Protein AF-A0A382EKQ4-F1 (afdb_monomer)

Organism: NCBI:txid408172

pLDDT: mean 81.51, std 21.03, range [39.75, 98.31]

Sequence (77 aa):
MSFKLHSLVAVLLLTGCGDSTTAPPTPPTPPTPVATSVTVSPTSLLFASLGDSQQLSATVKDQNGATMASATVTWTT

Foldseek 3Di:
DDDDDDDDDDDDDPPDPPPVPPDDPDPDDDDDWDFDDKDKPDPDDDDPDPPDDDDMDMWTATPVRDTDPPDDDDDDD

Solvent-accessible surface area (backbone atoms only — not comparable to full-atom values): 5819 Å² total; per-residue (Å²): 135,87,83,79,85,81,79,83,90,81,83,85,82,80,83,71,83,75,77,89,73,76,72,76,83,73,79,81,80,77,79,80,86,44,87,64,48,75,49,67,38,68,90,73,87,87,71,95,55,92,86,63,82,82,81,76,47,78,49,41,20,24,80,84,68,48,74,44,87,83,65,86,83,88,88,85,134

Secondary structure (DSSP, 8-state):
----------------------PPPPPPPPPPP-EEEEEEE-SS----STT-----EEEEEETTS-B-TT-------

Mean predicted aligned error: 14.16 Å

Radius of gyration: 36.32 Å; Cα contacts (8 Å, |Δi|>4): 51; chains: 1; bounding box: 93×20×90 Å

Structure (mmCIF, N/CA/C/O backbone):
data_AF-A0A382EKQ4-F1
#
_entry.id   AF-A0A382EKQ4-F1
#
loop_
_atom_site.group_PDB
_atom_site.id
_atom_site.type_symbol
_atom_site.label_atom_id
_atom_site.label_alt_id
_atom_site.label_comp_id
_atom_site.label_asym_id
_atom_site.label_entity_id
_atom_site.label_seq_id
_atom_site.pdbx_PDB_ins_code
_atom_site.Cartn_x
_atom_site.Cartn_y
_atom_site.Cartn_z
_atom_site.occupancy
_atom_site.B_iso_or_equiv
_atom_site.auth_seq_id
_atom_site.auth_comp_id
_atom_site.auth_asym_id
_atom_site.auth_atom_id
_atom_site.pdbx_PDB_model_num
ATOM 1 N N . MET A 1 1 ? 77.700 2.302 -66.415 1.00 39.75 1 MET A N 1
ATOM 2 C CA . MET A 1 1 ? 76.340 2.730 -66.810 1.00 39.75 1 MET A CA 1
ATOM 3 C C . MET A 1 1 ? 75.370 2.261 -65.738 1.00 39.75 1 MET A C 1
ATOM 5 O O . MET A 1 1 ? 75.183 1.063 -65.579 1.00 39.75 1 MET A O 1
ATOM 9 N N . SER A 1 2 ? 74.867 3.192 -64.932 1.00 40.12 2 SER A N 1
ATOM 10 C CA . SER A 1 2 ? 74.050 2.930 -63.742 1.00 40.12 2 SER A CA 1
ATOM 11 C C . SER A 1 2 ? 72.591 2.667 -64.128 1.00 40.12 2 SER A C 1
ATOM 13 O O . SER A 1 2 ? 71.914 3.582 -64.595 1.00 40.12 2 SER A O 1
ATOM 15 N N . PHE A 1 3 ? 72.095 1.443 -63.929 1.00 41.62 3 PHE A N 1
ATOM 16 C CA . PHE A 1 3 ? 70.684 1.112 -64.149 1.00 41.62 3 PHE A CA 1
ATOM 17 C C . PHE A 1 3 ? 69.880 1.407 -62.880 1.00 41.62 3 PHE A C 1
ATOM 19 O O 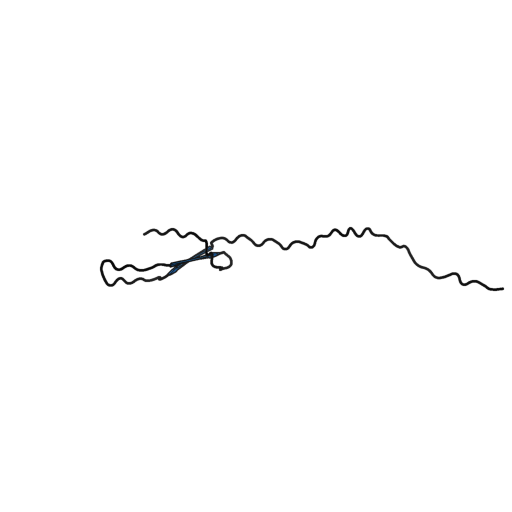. PHE A 1 3 ? 70.027 0.746 -61.855 1.00 41.62 3 PHE A O 1
ATOM 26 N N . LYS A 1 4 ? 69.085 2.482 -62.943 1.00 44.72 4 LYS A N 1
ATOM 27 C CA . LYS A 1 4 ? 68.266 2.986 -61.838 1.00 44.72 4 LYS A CA 1
ATOM 28 C C . LYS A 1 4 ? 67.130 2.012 -61.494 1.00 44.72 4 LYS A C 1
ATOM 30 O O . LYS A 1 4 ? 66.310 1.672 -62.344 1.00 44.72 4 LYS A O 1
ATOM 35 N N . LEU A 1 5 ? 67.087 1.664 -60.211 1.00 44.69 5 LEU A N 1
ATOM 36 C CA . LEU A 1 5 ? 66.024 1.001 -59.462 1.00 44.69 5 LEU A CA 1
ATOM 37 C C . LEU A 1 5 ? 64.725 1.833 -59.516 1.00 44.69 5 LEU A C 1
ATOM 39 O O . LEU A 1 5 ? 64.636 2.861 -58.851 1.00 44.69 5 LEU A O 1
ATOM 43 N N . HIS A 1 6 ? 63.725 1.411 -60.296 1.00 40.88 6 HIS A N 1
ATOM 44 C CA . HIS A 1 6 ? 62.391 2.033 -60.309 1.00 40.88 6 HIS A CA 1
ATOM 45 C C . HIS A 1 6 ? 61.371 1.112 -59.628 1.00 40.88 6 HIS A C 1
ATOM 47 O O . HIS A 1 6 ? 60.757 0.246 -60.239 1.00 40.88 6 HIS A O 1
ATOM 53 N N . SER A 1 7 ? 61.318 1.310 -58.312 1.00 44.66 7 SER A N 1
ATOM 54 C CA . SER A 1 7 ? 60.283 1.011 -57.318 1.00 44.66 7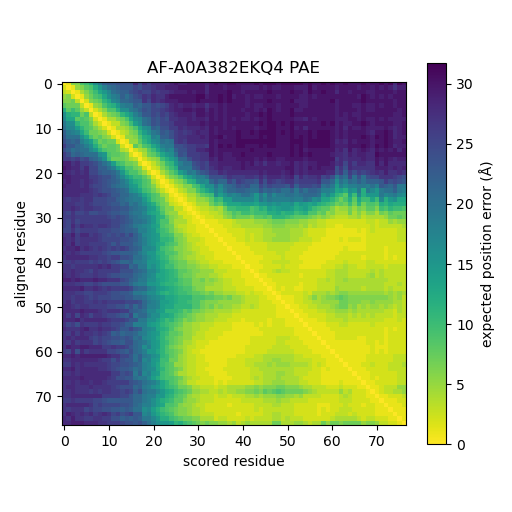 SER A CA 1
ATOM 55 C C . SER A 1 7 ? 58.983 0.305 -57.759 1.00 44.66 7 SER A C 1
ATOM 57 O O . SER A 1 7 ? 58.153 0.868 -58.463 1.00 44.66 7 SER A O 1
ATOM 59 N N . LEU A 1 8 ? 58.823 -0.911 -57.223 1.00 48.28 8 LEU A N 1
ATOM 60 C CA . LEU A 1 8 ? 57.660 -1.536 -56.565 1.00 48.28 8 LEU A CA 1
ATOM 61 C C . LEU A 1 8 ? 56.244 -0.901 -56.697 1.00 48.28 8 LEU A C 1
ATOM 63 O O . LEU A 1 8 ? 56.013 0.254 -56.356 1.00 48.28 8 LEU A O 1
ATOM 67 N N . VAL A 1 9 ? 55.303 -1.775 -57.071 1.00 49.94 9 VAL A N 1
ATOM 68 C CA . VAL A 1 9 ? 53.822 -1.775 -56.990 1.00 49.94 9 VAL A CA 1
ATOM 69 C C . VAL A 1 9 ? 53.197 -1.133 -55.730 1.00 49.94 9 VAL A C 1
ATOM 71 O O . VAL A 1 9 ? 53.701 -1.371 -54.640 1.00 49.94 9 VAL A O 1
ATOM 74 N N . ALA A 1 10 ? 52.034 -0.464 -55.873 1.00 42.56 10 ALA A N 1
ATOM 75 C CA . ALA A 1 10 ? 50.812 -0.592 -55.028 1.00 42.56 10 ALA A CA 1
ATOM 76 C C . ALA A 1 10 ? 49.766 0.476 -55.437 1.00 42.56 10 ALA A C 1
ATOM 78 O O . ALA A 1 10 ? 50.008 1.668 -55.309 1.00 42.56 10 ALA A O 1
ATOM 79 N N . VAL A 1 11 ? 48.720 0.111 -56.186 1.00 52.91 11 VAL A N 1
ATOM 80 C CA . VAL A 1 11 ? 47.363 -0.252 -55.715 1.00 52.91 11 VAL A CA 1
ATOM 81 C C . VAL A 1 11 ? 46.557 0.932 -55.148 1.00 52.91 11 VAL A C 1
ATOM 83 O O . VAL A 1 11 ? 46.863 1.514 -54.117 1.00 52.91 11 VAL A O 1
ATOM 86 N N . LEU A 1 12 ? 45.498 1.222 -55.907 1.00 44.75 12 LEU A N 1
ATOM 87 C CA . LEU A 1 12 ? 44.360 2.126 -55.744 1.00 44.75 12 LEU A CA 1
ATOM 88 C C . LEU A 1 12 ? 43.978 2.480 -54.287 1.00 44.75 12 LEU A C 1
ATOM 90 O O . LEU A 1 12 ? 43.466 1.640 -53.549 1.00 44.75 12 LEU A O 1
ATOM 94 N N . LEU A 1 13 ? 44.124 3.753 -53.903 1.00 51.91 13 LEU A N 1
ATOM 95 C CA . LEU A 1 13 ? 43.494 4.296 -52.696 1.00 51.91 13 LEU A CA 1
ATOM 96 C C . LEU A 1 13 ? 42.052 4.694 -53.033 1.00 51.91 13 LEU A C 1
ATOM 98 O O . LEU A 1 13 ? 41.805 5.777 -53.560 1.00 51.91 13 LEU A O 1
ATOM 102 N N . LEU A 1 14 ? 41.094 3.807 -52.742 1.00 50.16 14 LEU A N 1
ATOM 103 C CA . LEU A 1 14 ? 39.689 4.199 -52.648 1.00 50.16 14 LEU A CA 1
ATOM 104 C C . LEU A 1 14 ? 39.540 5.146 -51.451 1.00 50.16 14 LEU A C 1
ATOM 106 O O . LEU A 1 14 ? 39.495 4.708 -50.302 1.00 50.16 14 LEU A O 1
ATOM 110 N N . THR A 1 15 ? 39.449 6.446 -51.713 1.00 59.16 15 THR A N 1
ATOM 111 C CA . THR A 1 15 ? 38.971 7.433 -50.741 1.00 59.16 15 THR A CA 1
ATOM 112 C C . THR A 1 15 ? 37.472 7.225 -50.544 1.00 59.16 15 THR A C 1
ATOM 114 O O . THR A 1 15 ? 36.646 7.878 -51.179 1.00 59.16 15 THR A O 1
ATOM 117 N N . GLY A 1 16 ? 37.121 6.248 -49.709 1.00 51.38 16 GLY A N 1
ATOM 118 C CA . GLY A 1 16 ? 35.769 6.093 -49.194 1.00 51.38 16 GLY A CA 1
ATOM 119 C C . GLY A 1 16 ? 35.449 7.259 -48.263 1.00 51.38 16 GLY A C 1
ATOM 120 O O . GLY A 1 16 ? 36.202 7.527 -47.327 1.00 51.38 16 GLY A O 1
ATOM 121 N N . CYS A 1 17 ? 34.349 7.957 -48.543 1.00 60.00 17 CYS A N 1
ATOM 122 C CA . CYS A 1 17 ? 33.759 8.944 -47.649 1.00 60.00 17 CYS A CA 1
ATOM 123 C C . CYS A 1 17 ? 33.379 8.226 -46.351 1.00 60.00 17 CYS A C 1
ATOM 125 O O . CYS A 1 17 ? 32.409 7.474 -46.304 1.00 60.00 17 CYS A O 1
ATOM 127 N N . GLY A 1 18 ? 34.194 8.380 -45.310 1.00 53.25 18 GLY A N 1
ATOM 128 C CA . GLY A 1 18 ? 33.782 8.023 -43.965 1.00 53.25 18 GLY A CA 1
ATOM 129 C C . GLY A 1 18 ? 32.828 9.102 -43.487 1.00 53.25 18 GLY A C 1
ATOM 130 O O . GLY A 1 18 ? 33.279 10.050 -42.844 1.00 53.25 18 GLY A O 1
ATOM 131 N N . ASP A 1 19 ? 31.543 8.984 -43.831 1.00 52.28 19 ASP A N 1
ATOM 132 C CA . ASP A 1 19 ? 30.475 9.789 -43.238 1.00 52.28 19 ASP A CA 1
ATOM 133 C C . ASP A 1 19 ? 30.488 9.527 -41.728 1.00 52.28 19 ASP A C 1
ATOM 135 O O . ASP A 1 19 ? 29.885 8.592 -41.199 1.00 52.28 19 ASP A O 1
ATOM 139 N N . SER A 1 20 ? 31.279 10.329 -41.021 1.00 60.75 20 SER A N 1
ATOM 140 C CA . SER A 1 20 ? 31.536 10.221 -39.588 1.00 60.75 20 SER A CA 1
ATOM 141 C C . SER A 1 20 ? 30.370 10.837 -38.822 1.00 60.75 20 SER A C 1
ATOM 143 O O . SER A 1 20 ? 30.530 11.752 -38.021 1.00 60.75 20 SER A O 1
ATOM 145 N N . THR A 1 21 ? 29.161 10.374 -39.122 1.00 59.31 21 THR A N 1
ATOM 146 C CA . THR A 1 21 ? 27.919 10.842 -38.502 1.00 59.31 21 THR A CA 1
ATOM 147 C C . THR A 1 21 ? 27.028 9.660 -38.153 1.00 59.31 21 THR A C 1
ATOM 149 O O . THR A 1 21 ? 25.817 9.698 -38.322 1.00 59.31 21 THR A O 1
ATOM 152 N N . THR A 1 22 ? 27.616 8.582 -37.636 1.00 63.69 22 THR A N 1
ATOM 153 C CA . THR A 1 22 ? 26.825 7.586 -36.911 1.00 63.69 22 THR A CA 1
ATOM 154 C C . THR A 1 22 ? 26.855 7.982 -35.444 1.00 63.69 22 THR A C 1
ATOM 156 O O . THR A 1 22 ? 27.787 7.644 -34.715 1.00 63.69 22 THR A O 1
ATOM 159 N N . ALA A 1 23 ? 25.865 8.770 -35.019 1.00 69.25 23 ALA A N 1
ATOM 160 C CA . ALA A 1 23 ? 25.590 8.922 -33.597 1.00 69.25 23 ALA A CA 1
ATOM 161 C C . ALA A 1 23 ? 25.439 7.513 -32.987 1.00 69.25 23 ALA A C 1
ATOM 163 O O . ALA A 1 23 ? 24.817 6.656 -33.625 1.00 69.25 23 ALA A O 1
ATOM 164 N N . PRO A 1 24 ? 26.008 7.236 -31.799 1.00 76.00 24 PRO A N 1
ATOM 165 C CA . PRO A 1 24 ? 25.815 5.951 -31.141 1.00 76.00 24 PRO A CA 1
ATOM 166 C C . PRO A 1 24 ? 24.317 5.632 -31.050 1.00 76.00 24 PRO A C 1
ATOM 168 O O . PRO A 1 24 ? 23.539 6.546 -30.750 1.00 76.00 24 PRO A O 1
ATOM 171 N N . PRO A 1 25 ? 23.892 4.377 -31.297 1.00 76.62 25 PRO A N 1
ATOM 172 C CA . PRO A 1 25 ? 22.492 4.011 -31.148 1.00 76.62 25 PRO A CA 1
ATOM 173 C C . PRO A 1 25 ? 22.042 4.380 -29.735 1.00 76.62 25 PRO A C 1
ATOM 175 O O . PRO A 1 25 ? 22.656 3.978 -28.744 1.00 76.62 25 PRO A O 1
ATOM 178 N N . THR A 1 26 ? 21.002 5.204 -29.642 1.00 81.25 26 THR A N 1
ATOM 179 C CA . THR A 1 26 ? 20.454 5.612 -28.352 1.00 81.25 26 THR A CA 1
ATOM 180 C C . THR A 1 26 ? 19.809 4.386 -27.700 1.00 81.25 26 THR A C 1
ATOM 182 O O . THR A 1 26 ? 19.076 3.667 -28.387 1.00 81.25 26 THR A O 1
ATOM 185 N N . PRO A 1 27 ? 20.067 4.102 -26.409 1.00 83.75 27 PRO A N 1
ATOM 186 C CA . PRO A 1 27 ? 19.400 3.007 -25.719 1.00 83.75 27 PRO A CA 1
ATOM 187 C C . PRO A 1 27 ? 17.875 3.156 -25.802 1.00 83.75 27 PRO A C 1
ATOM 189 O O . PRO A 1 27 ? 17.376 4.285 -25.738 1.00 83.75 27 PRO A O 1
ATOM 192 N N . PRO A 1 28 ? 17.124 2.047 -25.924 1.00 86.75 28 PRO A N 1
ATOM 193 C CA . PRO A 1 28 ? 15.671 2.111 -25.932 1.00 86.75 28 PRO A CA 1
ATOM 194 C C . PRO A 1 28 ? 15.163 2.735 -24.629 1.00 86.75 28 PRO A C 1
ATOM 196 O O . PRO A 1 28 ? 15.675 2.450 -23.544 1.00 86.75 28 PRO A O 1
ATOM 199 N N . THR A 1 29 ? 14.143 3.586 -24.734 1.00 88.88 29 THR A N 1
ATOM 200 C CA . THR A 1 29 ? 13.482 4.167 -23.564 1.00 88.88 29 THR A CA 1
ATOM 201 C C . THR A 1 29 ? 12.760 3.060 -22.785 1.00 88.88 29 THR A C 1
ATOM 203 O O . THR A 1 29 ? 11.983 2.316 -23.389 1.00 88.88 29 THR A O 1
ATOM 206 N N . PRO A 1 30 ? 12.984 2.930 -21.464 1.00 87.12 30 PRO A N 1
ATOM 207 C CA . PRO A 1 30 ? 12.222 2.001 -20.640 1.00 87.12 30 PRO A CA 1
ATOM 208 C C . PRO A 1 30 ? 10.721 2.318 -20.682 1.00 87.12 30 PRO A C 1
ATOM 210 O O . PRO A 1 30 ? 10.348 3.488 -20.806 1.00 87.12 30 PRO A O 1
ATOM 213 N N . PRO A 1 31 ? 9.846 1.307 -20.553 1.00 90.19 31 PRO A N 1
ATOM 214 C CA . PRO A 1 31 ? 8.412 1.546 -20.479 1.00 90.19 31 PRO A CA 1
ATOM 215 C C . PRO A 1 31 ? 8.067 2.395 -19.251 1.00 90.19 31 PRO A C 1
ATOM 217 O O . PRO A 1 31 ? 8.707 2.300 -18.202 1.00 90.19 31 PRO A O 1
ATO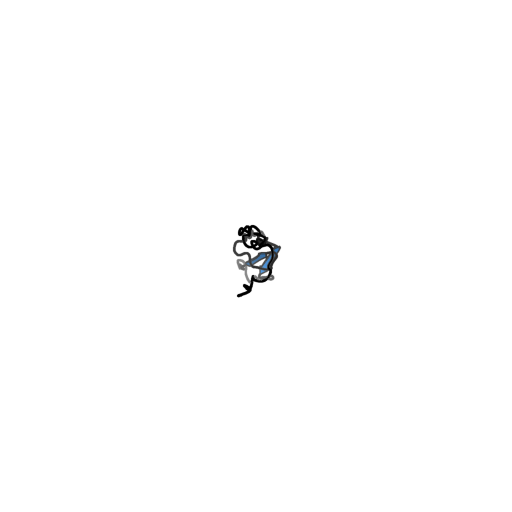M 220 N N . THR A 1 32 ? 7.021 3.208 -19.370 1.00 94.38 32 THR A N 1
ATOM 221 C CA . THR A 1 32 ? 6.471 3.956 -18.236 1.00 94.38 32 THR A CA 1
ATOM 222 C C . THR A 1 32 ? 5.905 2.985 -17.192 1.00 94.38 32 THR A C 1
ATOM 224 O O . THR A 1 32 ? 5.130 2.108 -17.577 1.00 94.38 32 THR A O 1
ATOM 227 N N . PRO A 1 33 ? 6.229 3.131 -15.895 1.00 95.00 33 PRO A N 1
ATOM 228 C CA . PRO A 1 33 ? 5.648 2.308 -14.836 1.00 95.00 33 PRO A CA 1
ATOM 229 C C . PRO A 1 33 ? 4.121 2.408 -14.775 1.00 95.00 33 PRO A C 1
ATOM 231 O O . PRO A 1 33 ? 3.563 3.506 -14.800 1.00 95.00 33 PRO A O 1
ATOM 234 N N . VAL A 1 34 ? 3.449 1.265 -14.652 1.00 96.00 34 VAL A N 1
ATOM 235 C CA . VAL A 1 34 ? 1.991 1.142 -14.548 1.00 96.00 34 VAL A CA 1
ATOM 236 C C . VAL A 1 34 ? 1.640 0.332 -13.308 1.00 96.00 34 VAL A C 1
ATOM 238 O O . VAL A 1 34 ? 2.143 -0.776 -13.111 1.00 96.00 34 VAL A O 1
ATOM 241 N N . ALA A 1 35 ? 0.734 0.864 -12.485 1.00 96.94 35 ALA A N 1
ATOM 242 C CA . ALA A 1 35 ? 0.245 0.178 -11.296 1.00 96.94 35 ALA A CA 1
ATOM 243 C C . ALA A 1 35 ? -0.371 -1.175 -11.673 1.00 96.94 35 ALA A C 1
ATOM 245 O O . ALA A 1 35 ? -1.324 -1.242 -12.444 1.00 96.94 35 ALA A O 1
ATOM 246 N N . THR A 1 36 ? 0.192 -2.249 -11.123 1.00 97.62 36 THR A N 1
ATOM 247 C CA . THR A 1 36 ? -0.180 -3.627 -11.473 1.00 97.62 36 THR A CA 1
ATOM 248 C C . THR A 1 36 ? -0.667 -4.412 -10.258 1.00 97.62 36 THR A C 1
ATOM 250 O O . THR A 1 36 ? -1.490 -5.312 -10.394 1.00 97.62 36 THR A O 1
ATOM 253 N N . SER A 1 37 ? -0.208 -4.071 -9.050 1.00 97.75 37 SER A N 1
ATOM 254 C CA . SER A 1 37 ? -0.699 -4.707 -7.825 1.00 97.75 37 SER A CA 1
ATOM 255 C C . SER A 1 37 ? -0.819 -3.725 -6.668 1.00 97.75 37 SER A C 1
ATOM 257 O O . SER A 1 37 ? -0.084 -2.740 -6.583 1.00 97.75 37 SER A O 1
ATOM 259 N N . VAL A 1 38 ? -1.753 -4.024 -5.767 1.00 97.69 38 VAL A N 1
ATOM 260 C CA . VAL A 1 38 ? -1.954 -3.307 -4.508 1.00 97.69 38 VAL A CA 1
ATOM 261 C C . VAL A 1 38 ? -1.965 -4.330 -3.382 1.00 97.69 38 VAL A C 1
ATOM 263 O O . VAL A 1 38 ? -2.644 -5.351 -3.466 1.00 97.69 38 VAL A O 1
ATOM 266 N N . THR A 1 39 ? -1.202 -4.077 -2.326 1.00 97.75 39 THR A N 1
ATOM 267 C CA . THR A 1 39 ? -1.208 -4.888 -1.104 1.00 97.75 39 THR A CA 1
ATOM 268 C C . THR A 1 39 ? -1.661 -4.025 0.059 1.00 97.75 39 THR A C 1
ATOM 270 O O . THR A 1 39 ? -1.132 -2.931 0.241 1.00 97.75 39 THR A O 1
ATOM 273 N N . VAL A 1 40 ? -2.618 -4.520 0.842 1.00 98.00 40 VAL A N 1
ATOM 274 C CA . VAL A 1 40 ? -3.147 -3.840 2.029 1.00 98.00 40 VAL A CA 1
ATOM 275 C C . VAL A 1 40 ? -2.768 -4.626 3.278 1.00 98.00 40 VAL A C 1
ATOM 277 O O . VAL A 1 40 ? -2.848 -5.854 3.288 1.00 98.00 40 VAL A O 1
ATOM 280 N N . SER A 1 41 ? -2.350 -3.924 4.327 1.00 97.12 41 SER A N 1
ATOM 281 C CA . SER A 1 41 ? -2.044 -4.513 5.631 1.00 97.12 41 SER A CA 1
ATOM 282 C C . SER A 1 41 ? -2.529 -3.612 6.775 1.00 97.12 41 SER A C 1
ATOM 284 O O . SER A 1 41 ? -2.515 -2.386 6.623 1.00 97.12 41 SER A O 1
ATOM 286 N N . PRO A 1 42 ? -2.926 -4.184 7.930 1.00 97.19 42 PRO A N 1
ATOM 287 C CA . PRO A 1 42 ? -3.044 -5.620 8.227 1.00 97.19 42 PRO A CA 1
ATOM 288 C C . PRO A 1 42 ? -4.203 -6.312 7.486 1.00 97.19 42 PRO A C 1
ATOM 290 O O . PRO A 1 42 ? -5.163 -5.660 7.092 1.00 97.19 42 PRO A O 1
ATOM 293 N N . THR A 1 43 ? -4.140 -7.639 7.327 1.00 96.56 43 THR A N 1
ATOM 294 C CA . THR A 1 43 ? -5.238 -8.444 6.742 1.00 96.56 43 THR A CA 1
ATOM 295 C C . THR A 1 43 ? -6.318 -8.823 7.753 1.00 96.56 43 THR A C 1
ATOM 297 O O . THR A 1 43 ? -7.427 -9.177 7.364 1.00 96.56 43 THR A O 1
ATOM 300 N N . SER A 1 44 ? -5.996 -8.742 9.044 1.00 96.12 44 SER A N 1
ATOM 301 C CA . SER A 1 44 ? -6.911 -9.008 10.148 1.00 96.12 44 SER A CA 1
ATOM 302 C C . SER A 1 44 ? -6.773 -7.904 11.181 1.00 96.12 44 SER A C 1
ATOM 304 O O . SER A 1 44 ? -5.661 -7.516 11.539 1.00 96.12 44 SER A O 1
ATOM 306 N N . LEU A 1 45 ? -7.907 -7.422 11.673 1.00 96.88 45 LEU A N 1
ATOM 307 C CA . LEU A 1 45 ? -7.986 -6.371 12.675 1.00 96.88 45 LEU A CA 1
ATOM 308 C C . LEU A 1 45 ? -8.801 -6.872 13.865 1.00 96.88 45 LEU A C 1
ATOM 310 O O . LEU A 1 45 ? -9.769 -7.611 13.693 1.00 96.88 45 LEU A O 1
ATOM 314 N N . LEU A 1 46 ? -8.399 -6.464 15.064 1.00 96.62 46 LEU A N 1
ATOM 315 C CA . LEU A 1 46 ? -9.122 -6.714 16.303 1.00 96.62 46 LEU A CA 1
ATOM 316 C C . LEU A 1 46 ? -9.432 -5.369 16.952 1.00 96.62 46 LEU A C 1
ATOM 318 O O . LEU A 1 46 ? -8.574 -4.489 16.985 1.00 96.62 46 LEU A O 1
ATOM 322 N N . PHE A 1 47 ? -10.647 -5.247 17.469 1.00 97.00 47 PHE A N 1
ATOM 323 C CA . PHE A 1 47 ? -11.133 -4.083 18.198 1.00 97.00 47 PHE A CA 1
ATOM 324 C C . PHE A 1 47 ? -11.636 -4.600 19.544 1.00 97.00 47 PHE A C 1
ATOM 326 O O . PHE A 1 47 ? -12.493 -5.483 19.583 1.00 97.00 47 PHE A O 1
ATOM 333 N N . ALA A 1 48 ? -11.046 -4.127 20.636 1.00 96.69 48 ALA A N 1
ATOM 334 C CA . ALA A 1 48 ? -11.353 -4.603 21.982 1.00 96.69 48 ALA A CA 1
ATOM 335 C C . ALA A 1 48 ? -12.523 -3.831 22.604 1.00 96.69 48 ALA A C 1
ATOM 337 O O . ALA A 1 48 ? -13.191 -4.341 23.504 1.00 96.69 48 ALA A O 1
ATOM 338 N N . SER A 1 49 ? -12.770 -2.609 22.133 1.00 96.94 49 SER A N 1
ATOM 339 C CA . SER A 1 49 ? -13.793 -1.721 22.667 1.00 96.94 49 SER A CA 1
ATOM 340 C C . SER A 1 49 ? -14.481 -0.883 21.585 1.00 96.94 49 SER A C 1
ATOM 342 O O . SER A 1 49 ? -14.008 -0.759 20.453 1.00 96.94 49 SER A O 1
ATOM 344 N N . LEU A 1 50 ? -15.645 -0.323 21.924 1.00 97.06 50 LEU A N 1
ATOM 345 C CA . LEU A 1 50 ? -16.353 0.596 21.035 1.00 97.06 50 LEU A CA 1
ATOM 346 C C . LEU A 1 50 ? -15.569 1.904 20.911 1.00 97.06 50 LEU A C 1
ATOM 348 O O . LEU A 1 50 ? -15.240 2.530 21.915 1.00 97.06 50 LEU A O 1
ATOM 352 N N . GLY A 1 51 ? -15.332 2.330 19.672 1.00 95.94 51 GLY A N 1
ATOM 353 C CA . GLY A 1 51 ? -14.539 3.523 19.369 1.00 95.94 51 GLY A CA 1
ATOM 354 C C . GLY A 1 51 ? -13.062 3.238 19.089 1.00 95.94 51 GLY A C 1
ATOM 355 O O . GLY A 1 51 ? -12.354 4.154 18.670 1.00 95.94 51 GLY A O 1
ATOM 356 N N . ASP A 1 52 ? -12.601 1.992 19.244 1.00 97.88 52 ASP A N 1
ATOM 357 C CA . ASP A 1 52 ? -11.262 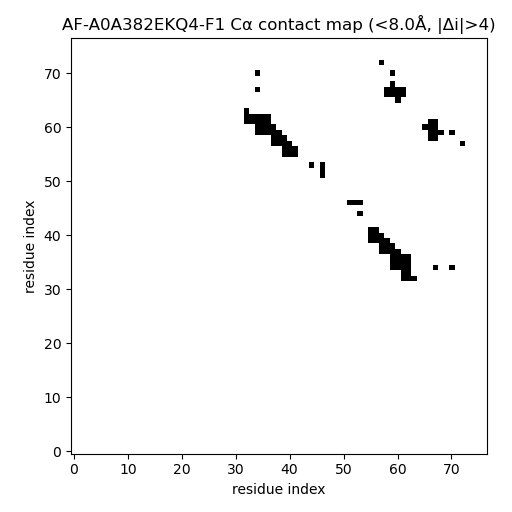1.599 18.808 1.00 97.88 52 ASP A CA 1
ATOM 358 C C . ASP A 1 52 ? -11.095 1.854 17.302 1.00 97.88 52 ASP A C 1
ATOM 360 O O . ASP A 1 52 ? -12.004 1.639 16.497 1.00 97.88 52 ASP A O 1
ATOM 364 N N . SER A 1 53 ? -9.906 2.305 16.915 1.00 96.06 53 SER A N 1
ATOM 365 C CA . SER A 1 53 ? -9.546 2.579 15.525 1.00 96.06 53 SER A CA 1
ATOM 366 C C . SER A 1 53 ? -8.251 1.862 15.185 1.00 96.06 53 SER A C 1
ATOM 368 O O . SER A 1 53 ? -7.327 1.836 15.992 1.00 96.06 53 SER A O 1
ATOM 370 N N . GLN A 1 54 ? -8.175 1.315 13.973 1.00 97.06 54 GLN A N 1
ATOM 371 C CA . GLN A 1 54 ? -6.996 0.614 13.475 1.00 97.06 54 GLN A CA 1
ATOM 372 C C . GLN A 1 54 ? -6.507 1.267 12.184 1.00 97.06 54 GLN A C 1
ATOM 374 O O . GLN A 1 54 ? -7.304 1.707 11.356 1.00 97.06 54 GLN A O 1
ATOM 379 N N . GLN A 1 55 ? -5.190 1.304 12.000 1.00 97.19 55 GLN A N 1
ATOM 380 C CA . GLN A 1 55 ? -4.583 1.842 10.789 1.00 97.19 55 GL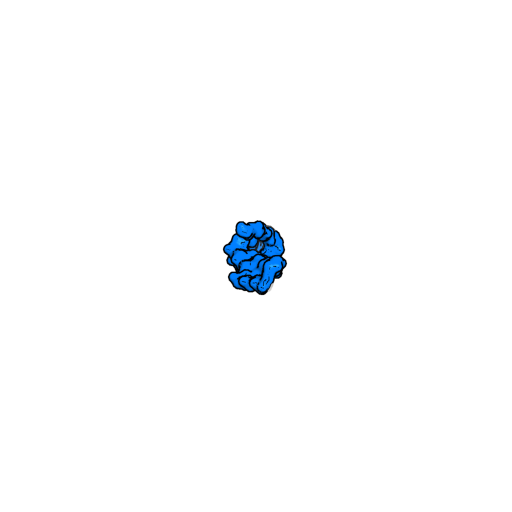N A CA 1
ATOM 381 C C . GLN A 1 55 ? -4.468 0.758 9.717 1.00 97.19 55 GLN A C 1
ATOM 383 O O . GLN A 1 55 ? -3.947 -0.328 9.971 1.00 97.19 55 GLN A O 1
ATOM 388 N N . LEU A 1 56 ? -4.880 1.099 8.498 1.00 97.62 56 LEU A N 1
ATOM 389 C CA . LEU A 1 56 ? -4.581 0.336 7.291 1.00 97.62 56 LEU A CA 1
ATOM 390 C C . LEU A 1 56 ? -3.534 1.075 6.460 1.00 97.62 56 LEU A C 1
ATOM 392 O O . LEU A 1 56 ? -3.522 2.305 6.390 1.00 97.62 56 LEU A O 1
ATOM 396 N N . SER A 1 57 ? -2.659 0.320 5.814 1.00 96.56 57 SER A N 1
ATOM 397 C CA . SER A 1 57 ? -1.688 0.833 4.853 1.00 96.56 57 SER A CA 1
ATOM 398 C C . SER A 1 57 ? -1.844 0.101 3.527 1.00 96.56 57 SER A C 1
ATOM 400 O O . SER A 1 57 ? -2.148 -1.091 3.509 1.00 96.56 57 SER A O 1
ATOM 402 N N . ALA A 1 58 ? -1.649 0.816 2.420 1.00 97.56 58 ALA A N 1
ATOM 403 C CA . ALA A 1 58 ? -1.656 0.251 1.078 1.00 97.56 58 ALA 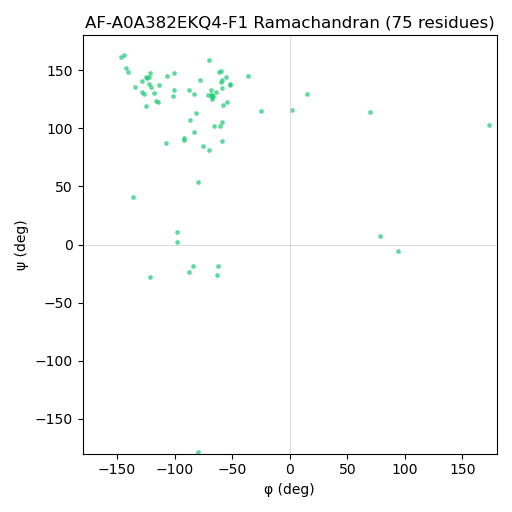A CA 1
ATOM 404 C C . ALA A 1 58 ? -0.309 0.509 0.401 1.00 97.56 58 ALA A C 1
ATOM 406 O O . ALA A 1 58 ? 0.219 1.617 0.451 1.00 97.56 58 ALA A O 1
ATOM 407 N N . THR A 1 59 ? 0.232 -0.513 -0.254 1.00 97.69 59 THR A N 1
ATOM 408 C CA . THR A 1 59 ? 1.427 -0.416 -1.096 1.00 97.69 59 THR A CA 1
ATOM 409 C C . THR A 1 59 ? 1.047 -0.750 -2.528 1.00 97.69 59 THR A C 1
ATOM 411 O O . THR A 1 59 ? 0.530 -1.835 -2.788 1.00 97.69 59 THR A O 1
ATOM 414 N N . VAL A 1 60 ? 1.326 0.167 -3.452 1.00 98.31 60 VAL A N 1
ATOM 415 C CA . VAL A 1 60 ? 1.113 -0.029 -4.891 1.00 98.31 60 VAL A CA 1
ATOM 416 C C . VAL A 1 60 ? 2.444 -0.376 -5.546 1.00 98.31 60 VAL A C 1
ATOM 418 O O . VAL A 1 60 ? 3.452 0.285 -5.285 1.00 98.31 60 VAL A O 1
ATOM 421 N N . LYS A 1 61 ? 2.456 -1.405 -6.394 1.00 98.19 61 LYS A N 1
ATOM 422 C CA . LYS A 1 61 ? 3.628 -1.804 -7.179 1.00 98.19 61 LYS A CA 1
ATOM 423 C C . LYS A 1 61 ? 3.344 -1.784 -8.672 1.00 98.19 61 LYS A C 1
ATOM 425 O O . LYS A 1 61 ? 2.221 -2.071 -9.102 1.00 98.19 61 LYS A O 1
ATOM 430 N N . ASP A 1 62 ? 4.378 -1.469 -9.441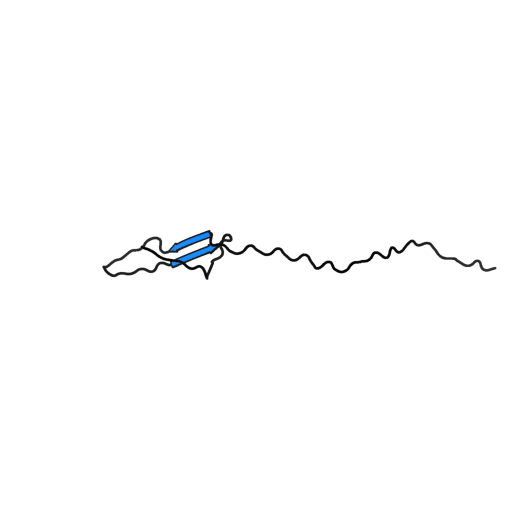 1.00 97.94 62 ASP A N 1
ATOM 431 C CA . ASP A 1 62 ? 4.339 -1.490 -10.898 1.00 97.94 62 ASP A CA 1
ATOM 432 C C . ASP A 1 62 ? 4.504 -2.909 -11.478 1.00 97.94 62 ASP A C 1
ATOM 434 O O . ASP A 1 62 ? 4.630 -3.895 -10.744 1.00 97.94 62 ASP A O 1
ATOM 438 N N . GLN A 1 63 ? 4.517 -3.017 -12.809 1.00 97.06 63 GLN A N 1
ATOM 439 C CA . GLN A 1 63 ? 4.707 -4.277 -13.537 1.00 97.06 63 GLN A CA 1
ATOM 440 C C . GLN A 1 63 ? 6.063 -4.955 -13.279 1.00 97.06 63 GLN A C 1
ATOM 442 O O . GLN A 1 63 ? 6.228 -6.139 -13.564 1.00 97.06 63 GLN A O 1
ATOM 447 N N . ASN A 1 64 ? 7.045 -4.215 -12.761 1.00 96.06 64 ASN A N 1
ATOM 448 C CA . ASN A 1 64 ? 8.375 -4.707 -12.416 1.00 96.06 64 ASN A CA 1
ATOM 449 C C . ASN A 1 64 ? 8.504 -5.034 -10.916 1.00 96.06 64 ASN A C 1
ATOM 451 O O . ASN A 1 64 ? 9.571 -5.451 -10.470 1.00 96.06 64 ASN A O 1
ATOM 455 N N . GLY A 1 65 ? 7.428 -4.876 -10.136 1.00 96.44 65 GLY A N 1
ATOM 456 C CA . GLY A 1 65 ? 7.414 -5.103 -8.692 1.00 96.44 65 GLY A CA 1
ATOM 457 C C . GLY A 1 65 ? 8.021 -3.961 -7.871 1.00 96.44 65 GLY A C 1
ATOM 458 O O . GLY A 1 65 ? 8.167 -4.113 -6.653 1.00 96.44 65 GLY A O 1
ATOM 459 N N . ALA A 1 66 ? 8.357 -2.831 -8.500 1.00 96.88 66 ALA A N 1
ATOM 460 C CA . ALA A 1 66 ? 8.867 -1.649 -7.820 1.00 96.88 66 ALA A CA 1
ATOM 461 C C . ALA A 1 66 ? 7.724 -0.875 -7.152 1.00 96.88 66 ALA A C 1
ATOM 463 O O . ALA A 1 66 ? 6.620 -0.771 -7.688 1.00 96.88 66 ALA A O 1
ATOM 464 N N . THR A 1 67 ? 7.979 -0.327 -5.963 1.00 97.12 67 THR A N 1
ATOM 465 C CA . THR A 1 67 ? 6.980 0.459 -5.228 1.00 97.12 67 THR A CA 1
ATOM 466 C C . THR A 1 67 ? 6.731 1.801 -5.915 1.00 97.12 67 THR A C 1
ATOM 468 O O . THR A 1 67 ? 7.658 2.576 -6.142 1.00 97.12 67 THR A O 1
ATOM 471 N N . MET A 1 68 ? 5.462 2.116 -6.165 1.00 97.38 68 MET A N 1
ATOM 472 C CA . MET A 1 68 ? 5.027 3.393 -6.727 1.00 97.38 68 MET A CA 1
ATOM 473 C C . MET A 1 68 ? 4.68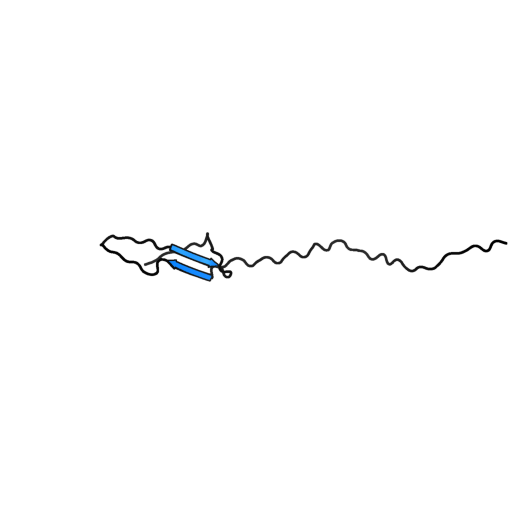7 4.382 -5.605 1.00 97.38 68 MET A C 1
ATOM 475 O O . MET A 1 68 ? 3.546 4.460 -5.158 1.00 97.38 68 MET A O 1
ATOM 479 N N . ALA A 1 69 ? 5.675 5.157 -5.149 1.00 92.94 69 ALA A N 1
ATOM 480 C CA . ALA A 1 69 ? 5.519 6.070 -4.007 1.00 92.94 69 ALA A CA 1
ATOM 481 C C . ALA A 1 69 ? 4.485 7.197 -4.219 1.00 92.94 69 ALA A C 1
ATOM 483 O O . ALA A 1 69 ? 3.916 7.695 -3.253 1.00 92.94 69 ALA A O 1
ATOM 484 N N . SER A 1 70 ? 4.227 7.594 -5.469 1.00 91.38 70 SER A N 1
ATOM 485 C CA . SER A 1 70 ? 3.268 8.657 -5.817 1.00 91.38 70 SER A CA 1
ATOM 486 C C . SER A 1 70 ? 1.896 8.127 -6.247 1.00 91.38 70 SER A C 1
ATOM 488 O O . SER A 1 70 ? 1.081 8.885 -6.773 1.00 91.38 70 SER A O 1
ATOM 490 N N . ALA A 1 71 ? 1.630 6.831 -6.067 1.00 95.44 71 ALA A N 1
ATOM 491 C CA . ALA A 1 71 ? 0.322 6.271 -6.375 1.00 95.44 71 ALA A CA 1
ATOM 492 C C . ALA A 1 71 ? -0.735 6.817 -5.402 1.00 95.44 71 ALA A C 1
ATOM 494 O O . ALA A 1 71 ? -0.570 6.765 -4.185 1.00 95.44 71 ALA A O 1
ATOM 495 N N . THR A 1 72 ? -1.840 7.329 -5.944 1.00 95.75 72 THR A N 1
ATOM 496 C CA . THR A 1 72 ? -2.991 7.754 -5.137 1.00 95.75 72 THR A CA 1
ATOM 497 C C . THR A 1 72 ? -3.866 6.545 -4.824 1.00 95.75 72 THR A C 1
ATOM 499 O O . THR A 1 72 ? -4.236 5.800 -5.730 1.00 95.75 72 THR A O 1
ATOM 502 N N . VAL A 1 73 ? -4.208 6.362 -3.548 1.00 96.81 73 VAL A N 1
ATOM 503 C CA . VAL A 1 73 ? -5.103 5.296 -3.080 1.00 96.81 73 VAL A CA 1
ATOM 504 C C . VAL A 1 73 ? -6.368 5.934 -2.516 1.00 96.81 73 VAL A C 1
ATOM 506 O O . VAL A 1 73 ? -6.297 6.749 -1.598 1.00 96.81 73 VAL A O 1
ATOM 509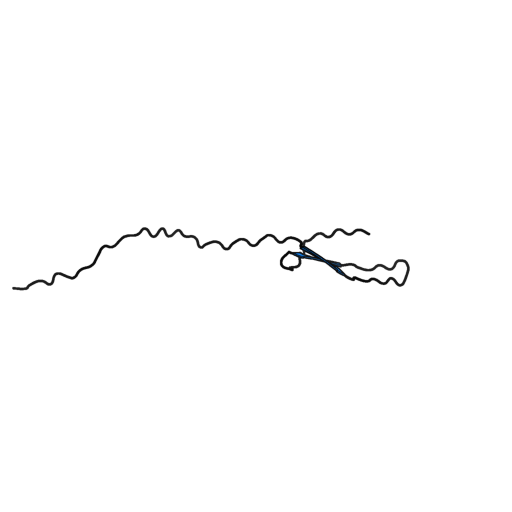 N N . THR A 1 74 ? -7.525 5.559 -3.059 1.00 96.94 74 THR A N 1
ATOM 510 C CA . THR A 1 74 ? -8.839 5.993 -2.569 1.00 96.94 74 THR A CA 1
ATOM 511 C C . THR A 1 74 ? -9.461 4.881 -1.733 1.00 96.94 74 THR A C 1
ATOM 513 O O . THR A 1 74 ? -9.560 3.745 -2.192 1.00 96.94 74 THR A O 1
ATOM 516 N N . TRP A 1 75 ? -9.881 5.213 -0.512 1.00 96.00 75 TRP A N 1
ATOM 517 C CA . TRP A 1 75 ? -10.493 4.274 0.428 1.00 96.00 75 TRP A CA 1
ATOM 518 C C . TRP A 1 75 ? -12.017 4.404 0.441 1.00 96.00 75 TRP A C 1
ATOM 520 O O . TRP A 1 75 ? -12.562 5.493 0.270 1.00 96.00 75 TRP A O 1
ATOM 530 N N . THR A 1 76 ? -12.695 3.286 0.678 1.00 96.06 76 THR A N 1
ATOM 531 C CA . THR A 1 76 ? -14.145 3.196 0.884 1.00 96.06 76 THR A CA 1
ATOM 532 C C . THR A 1 76 ? -14.438 2.075 1.890 1.00 96.06 76 THR A C 1
ATOM 534 O O . THR A 1 76 ? -13.554 1.250 2.138 1.00 96.06 76 THR A O 1
ATOM 537 N N . THR A 1 77 ? -15.627 2.084 2.497 1.00 90.12 77 THR A N 1
ATOM 538 C CA . THR A 1 77 ? -16.060 1.148 3.553 1.00 90.12 77 THR A CA 1
ATOM 539 C C . THR A 1 77 ? -17.166 0.235 3.068 1.00 90.12 77 THR A C 1
ATOM 541 O O . THR A 1 77 ? -18.123 0.788 2.480 1.00 90.12 77 THR A O 1
#

Nearest PDB structures (foldseek):
  6r83-assembly1_9a  TM=6.570E-01  e=2.902E+00  Todarodes pacificus
  2yh9-assembly1_B  TM=5.325E-01  e=6.672E+00  Escherichia coli K-12
  2yh9-assembly1_C-2  TM=5.333E-01  e=8.216E+00  Escherichia coli K-12